Protein AF-A0A965UX38-F1 (afdb_monomer_lite)

Sequence (74 aa):
MGSHYAHQLYTKFNNDGR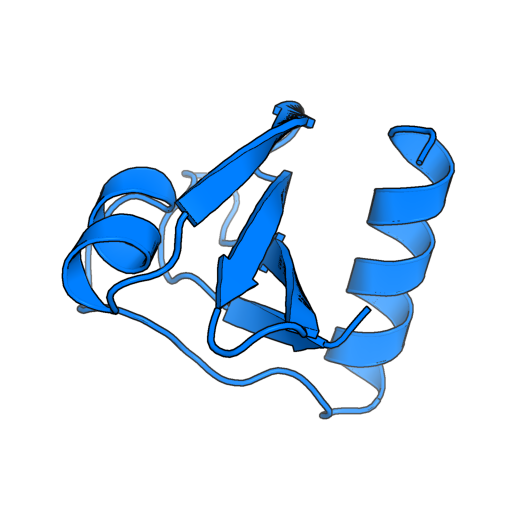GFAIGEEGQTLLEALRAEGYELVANHGDGLLEATRNNATYLIGGDAMGRNAWAVRA

Foldseek 3Di:
DALVVLVVVVVVCVVVVQKDWFDDFPDAQVRRCVVVPWAWDDDSDQLWTWTDDPNWIWIWGDPSVRGRIIIHTD

Radius of gyration: 10.77 Å; chains: 1; bounding box: 23×28×25 Å

pLDDT: mean 90.01, std 5.25, range [64.81, 96.56]

Secondary structure (DSSP, 8-state):
--HHHHHHHHHHHHHTT--EE-S-TT-BHHHHHHHTT-EEEEEEETTEEEEEETTEEEEEE--TTSBS-EEEE-

Structure (mmCIF, N/CA/C/O backbone):
data_AF-A0A965UX38-F1
#
_entry.id   AF-A0A965UX38-F1
#
loop_
_atom_site.group_PDB
_atom_site.id
_atom_site.type_symbol
_atom_site.label_atom_id
_atom_site.label_alt_id
_atom_site.label_comp_id
_atom_site.label_asym_id
_atom_site.label_entity_id
_atom_site.label_seq_id
_atom_site.pdbx_PDB_ins_code
_atom_site.Cartn_x
_atom_site.Cartn_y
_atom_site.Cartn_z
_atom_site.occupancy
_atom_site.B_iso_or_equiv
_atom_site.auth_seq_id
_atom_site.auth_comp_id
_atom_site.auth_asym_id
_atom_site.auth_atom_id
_atom_site.pdbx_PDB_model_num
ATOM 1 N N . MET A 1 1 ? 9.296 -6.304 -8.983 1.00 64.81 1 MET A N 1
ATOM 2 C CA . MET A 1 1 ? 8.627 -5.538 -10.059 1.00 64.81 1 MET A CA 1
ATOM 3 C C . MET A 1 1 ? 9.357 -4.198 -10.234 1.00 64.81 1 MET A C 1
ATOM 5 O O . MET A 1 1 ? 9.936 -3.749 -9.257 1.00 64.81 1 MET A O 1
ATOM 9 N N . GLY A 1 2 ? 9.424 -3.583 -11.423 1.00 77.81 2 GLY A N 1
ATOM 10 C CA . GLY A 1 2 ? 10.045 -2.248 -11.570 1.00 77.81 2 GLY A CA 1
ATOM 11 C C . GLY A 1 2 ? 9.082 -1.123 -11.162 1.00 77.81 2 GLY A C 1
ATOM 12 O O . GLY A 1 2 ? 7.901 -1.228 -11.483 1.00 77.81 2 GLY A O 1
ATOM 13 N N . SER A 1 3 ? 9.565 -0.053 -10.512 1.00 80.25 3 SER A N 1
ATOM 14 C CA . SER A 1 3 ? 8.717 1.025 -9.946 1.00 80.25 3 SER A CA 1
ATOM 15 C C . SER A 1 3 ? 7.740 1.651 -10.958 1.00 80.25 3 SER A C 1
ATOM 17 O O . SER A 1 3 ? 6.555 1.806 -10.665 1.00 80.25 3 SER A O 1
ATOM 19 N N . HIS A 1 4 ? 8.182 1.910 -12.194 1.00 83.44 4 HIS A N 1
ATOM 20 C CA . HIS A 1 4 ? 7.310 2.446 -13.250 1.00 83.44 4 HIS A CA 1
ATOM 21 C C . HIS A 1 4 ? 6.159 1.490 -13.617 1.00 83.44 4 HIS A C 1
ATOM 23 O O . HIS A 1 4 ? 5.025 1.911 -13.831 1.00 83.44 4 HIS A O 1
ATOM 29 N N . TYR A 1 5 ? 6.433 0.185 -13.659 1.00 85.44 5 TYR A N 1
ATOM 30 C CA . TYR A 1 5 ? 5.421 -0.824 -13.973 1.00 85.44 5 TYR A CA 1
ATOM 31 C C . TYR A 1 5 ? 4.445 -1.036 -12.803 1.00 85.44 5 TYR A C 1
ATOM 33 O O . TYR A 1 5 ? 3.246 -1.186 -13.032 1.00 85.44 5 TYR A O 1
ATOM 41 N N . ALA A 1 6 ? 4.926 -0.956 -11.556 1.00 83.00 6 ALA A N 1
ATOM 42 C CA . ALA A 1 6 ? 4.075 -0.994 -10.365 1.00 83.00 6 ALA A CA 1
ATOM 43 C C . ALA A 1 6 ? 3.068 0.174 -10.349 1.00 83.00 6 ALA A C 1
ATOM 45 O O . ALA A 1 6 ? 1.875 -0.042 -10.144 1.00 83.00 6 ALA A O 1
ATOM 46 N N . HIS A 1 7 ? 3.508 1.393 -10.671 1.00 85.88 7 HIS A N 1
ATOM 47 C CA . HIS A 1 7 ? 2.628 2.565 -10.758 1.00 85.88 7 HIS A CA 1
ATOM 48 C C . HIS A 1 7 ? 1.541 2.437 -11.833 1.00 85.88 7 HIS A C 1
ATOM 50 O O . HIS A 1 7 ? 0.385 2.807 -11.600 1.00 85.88 7 HIS A O 1
ATOM 56 N N . GLN A 1 8 ? 1.884 1.889 -13.003 1.00 88.19 8 GLN A N 1
ATOM 57 C CA . GLN A 1 8 ? 0.913 1.659 -14.076 1.00 88.19 8 GLN A CA 1
ATOM 58 C C . GLN A 1 8 ? -0.143 0.623 -13.679 1.00 88.19 8 GLN A C 1
ATOM 60 O O . GLN A 1 8 ? -1.332 0.843 -13.914 1.00 88.19 8 GLN A O 1
ATOM 65 N N . LEU A 1 9 ? 0.275 -0.484 -13.054 1.00 87.19 9 LEU A N 1
ATOM 66 C CA . LEU A 1 9 ? -0.647 -1.508 -12.558 1.00 87.19 9 LEU A CA 1
ATOM 67 C C . LEU A 1 9 ? -1.569 -0.963 -11.471 1.00 87.19 9 LEU A C 1
ATOM 69 O O . LEU A 1 9 ? -2.780 -1.168 -11.554 1.00 87.19 9 LEU A O 1
ATOM 73 N N . TYR A 1 10 ? -1.009 -0.234 -10.501 1.00 88.19 10 TYR A N 1
ATOM 74 C CA . TYR A 1 10 ? -1.786 0.398 -9.441 1.00 88.19 10 TYR A CA 1
ATOM 75 C C . TYR A 1 10 ? -2.859 1.324 -10.016 1.00 88.19 10 TYR A C 1
ATOM 77 O O . TYR A 1 10 ? -4.046 1.136 -9.755 1.00 88.19 10 TYR A O 1
ATOM 85 N N . THR A 1 11 ? -2.448 2.268 -10.868 1.00 87.81 11 THR A N 1
ATOM 86 C CA . THR A 1 11 ? -3.355 3.238 -11.496 1.00 87.81 11 THR A CA 1
ATOM 87 C C . THR A 1 11 ? -4.470 2.540 -12.264 1.00 87.81 11 THR A C 1
ATOM 89 O O . THR A 1 11 ? -5.639 2.884 -12.106 1.00 87.81 11 THR A O 1
ATOM 92 N N . LYS A 1 12 ? -4.129 1.527 -13.069 1.00 89.88 12 LYS A N 1
ATOM 93 C CA . LYS A 1 12 ? -5.111 0.769 -13.844 1.00 89.88 12 LYS A CA 1
ATOM 94 C C . LYS A 1 12 ? -6.129 0.076 -12.938 1.00 89.88 12 LYS A C 1
ATOM 96 O O . LYS A 1 12 ? -7.323 0.287 -13.101 1.00 89.88 12 LYS A O 1
ATOM 101 N N . PHE A 1 13 ? -5.674 -0.722 -11.974 1.00 87.81 13 PHE A N 1
ATOM 102 C CA . PHE A 1 13 ? -6.578 -1.493 -11.117 1.00 87.81 13 PHE A CA 1
ATOM 103 C C . PHE A 1 13 ? -7.420 -0.618 -10.196 1.00 87.81 13 PHE A C 1
ATOM 105 O O . PHE A 1 13 ? -8.576 -0.954 -9.939 1.00 87.81 13 PHE A O 1
ATOM 112 N N . ASN A 1 14 ? -6.872 0.503 -9.730 1.00 85.50 14 ASN A N 1
ATOM 113 C CA . ASN A 1 14 ? -7.635 1.441 -8.925 1.00 85.50 14 ASN A CA 1
ATOM 114 C C . ASN A 1 14 ? -8.727 2.132 -9.762 1.00 85.50 14 ASN A C 1
ATOM 116 O O . ASN A 1 14 ? -9.872 2.201 -9.325 1.00 85.50 14 ASN A O 1
ATOM 120 N N . ASN A 1 15 ? -8.413 2.546 -10.997 1.00 87.50 15 ASN A N 1
ATOM 121 C CA . ASN A 1 15 ? -9.395 3.122 -11.926 1.00 87.50 15 ASN A CA 1
ATOM 122 C C . ASN A 1 15 ? -10.466 2.113 -12.373 1.00 87.50 15 ASN A C 1
ATOM 124 O O . ASN A 1 15 ? -11.606 2.503 -12.610 1.00 87.50 15 ASN A O 1
ATOM 128 N N . ASP A 1 16 ? -10.129 0.823 -12.430 1.00 89.69 16 ASP A N 1
ATOM 129 C CA . ASP A 1 16 ? -11.080 -0.268 -12.681 1.00 89.69 16 ASP A CA 1
ATOM 130 C C . ASP A 1 16 ? -11.986 -0.562 -11.460 1.00 89.69 16 ASP A C 1
ATOM 132 O O . ASP A 1 16 ? -12.783 -1.501 -11.489 1.00 89.69 16 ASP A O 1
ATOM 136 N N . GLY A 1 17 ? -11.852 0.189 -10.357 1.00 86.88 17 GLY A N 1
ATOM 137 C CA . GLY A 1 17 ? -12.638 0.007 -9.134 1.00 86.88 17 GLY A CA 1
ATOM 138 C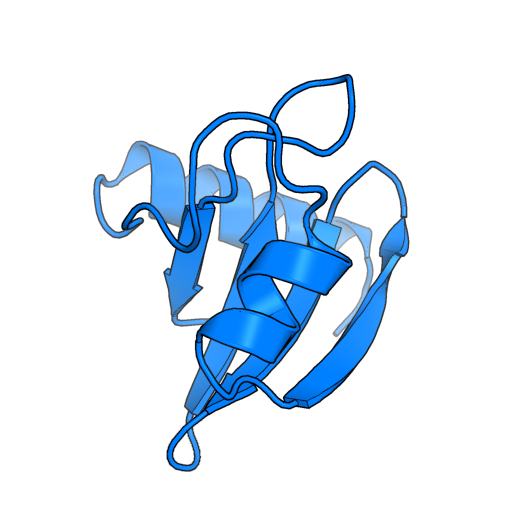 C . GLY A 1 17 ? -12.282 -1.257 -8.347 1.00 86.88 17 GLY A C 1
ATOM 139 O O . GLY A 1 17 ? -13.063 -1.707 -7.514 1.00 86.88 17 GLY A O 1
ATOM 140 N N . ARG A 1 18 ? -11.113 -1.858 -8.611 1.00 88.50 18 ARG A N 1
ATOM 141 C CA . ARG A 1 18 ? -10.645 -3.075 -7.921 1.00 88.50 18 ARG A CA 1
ATOM 142 C C . ARG A 1 18 ? -9.918 -2.779 -6.609 1.00 88.50 18 ARG A C 1
ATOM 144 O O . ARG A 1 18 ? -9.537 -3.718 -5.909 1.00 88.50 18 ARG A O 1
ATOM 151 N N . GLY A 1 19 ? -9.670 -1.503 -6.324 1.00 89.94 19 GLY A N 1
ATOM 152 C CA . GLY A 1 19 ? -9.056 -1.050 -5.085 1.00 89.94 19 GLY A CA 1
ATOM 153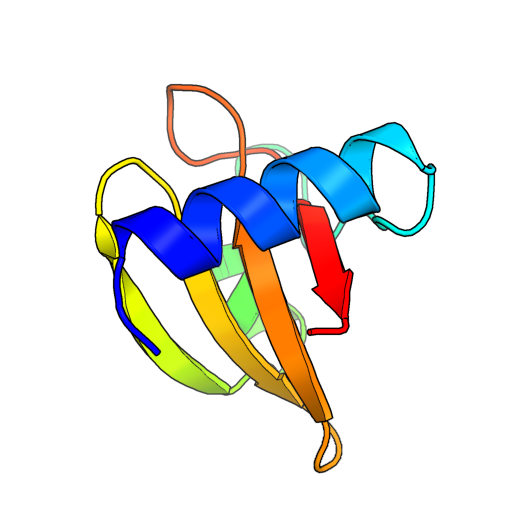 C C . GLY A 1 19 ? -10.030 -1.069 -3.917 1.00 89.94 19 GLY A C 1
ATOM 154 O O . GLY A 1 19 ? -11.239 -0.929 -4.093 1.00 89.94 19 GLY A O 1
ATOM 155 N N . PHE A 1 20 ? -9.489 -1.230 -2.718 1.00 91.81 20 PHE A N 1
ATOM 156 C CA . PHE A 1 20 ? -10.232 -1.083 -1.474 1.00 91.81 20 PHE A CA 1
ATOM 157 C C . PHE A 1 20 ? -9.407 -0.285 -0.468 1.00 91.81 20 PHE A C 1
ATOM 159 O O . PHE A 1 20 ? -8.180 -0.396 -0.430 1.00 91.81 20 PHE A O 1
ATOM 166 N N . ALA A 1 21 ? -10.087 0.531 0.334 1.00 92.12 21 ALA A N 1
ATOM 167 C CA . ALA A 1 21 ? -9.447 1.302 1.389 1.00 92.12 21 ALA A CA 1
ATOM 168 C C . ALA A 1 21 ? -8.908 0.371 2.486 1.00 92.12 21 ALA A C 1
ATOM 170 O O . ALA A 1 21 ? -9.533 -0.643 2.811 1.00 92.12 21 ALA A O 1
ATOM 171 N N . ILE A 1 22 ? -7.752 0.722 3.044 1.00 93.25 22 ILE A N 1
ATOM 172 C CA . ILE A 1 22 ? -7.139 0.039 4.182 1.00 93.25 22 ILE A CA 1
ATOM 173 C C . ILE A 1 22 ? -6.713 1.053 5.247 1.00 93.25 22 ILE A C 1
ATOM 175 O O . ILE A 1 22 ? -6.315 2.173 4.921 1.00 93.25 22 ILE A O 1
ATOM 179 N N . GLY A 1 23 ? -6.741 0.631 6.511 1.00 91.38 23 GLY A N 1
ATOM 180 C CA . GLY A 1 23 ? -6.394 1.482 7.647 1.00 91.38 23 GLY A CA 1
ATOM 181 C C . GLY A 1 23 ? -7.450 2.538 7.980 1.00 91.38 23 GLY A C 1
ATOM 182 O O . GLY A 1 23 ? -8.565 2.531 7.462 1.00 91.38 23 GLY A O 1
ATOM 183 N N . GLU A 1 24 ? -7.067 3.439 8.877 1.00 89.31 24 GLU A N 1
ATOM 184 C CA . GLU A 1 24 ? -7.911 4.500 9.433 1.00 89.31 24 GLU A CA 1
ATOM 185 C C . GLU A 1 24 ? -7.560 5.875 8.847 1.00 89.31 24 GLU A C 1
ATOM 187 O O . GLU A 1 24 ? -6.477 6.093 8.290 1.00 89.31 24 GLU A O 1
ATOM 192 N N . GLU A 1 25 ? -8.466 6.839 9.018 1.00 85.38 25 GLU A N 1
ATOM 193 C CA . GLU A 1 25 ? -8.241 8.218 8.587 1.00 85.38 25 GLU A CA 1
ATOM 194 C C . GLU A 1 25 ? -6.966 8.804 9.219 1.00 85.38 25 GLU A C 1
ATOM 196 O O . GLU A 1 25 ? -6.700 8.670 10.414 1.00 85.38 25 GLU A O 1
ATOM 201 N N . GLY A 1 26 ? -6.157 9.470 8.395 1.00 83.31 26 GLY A N 1
ATOM 202 C CA . GLY A 1 26 ? -4.933 10.135 8.840 1.00 83.31 26 GLY A CA 1
ATOM 203 C C . GLY A 1 26 ? -3.724 9.218 9.036 1.00 83.31 26 GLY A C 1
ATOM 204 O O . GLY A 1 26 ? -2.624 9.746 9.202 1.00 83.31 26 GLY A O 1
ATOM 205 N N . GLN A 1 27 ? -3.883 7.893 8.948 1.00 91.88 27 GLN A N 1
ATOM 206 C CA . GLN A 1 27 ? -2.751 6.966 8.966 1.00 91.88 27 GLN A CA 1
ATOM 207 C C . GLN A 1 27 ? -1.891 7.119 7.714 1.00 91.88 27 GLN A C 1
ATOM 209 O O . GLN A 1 27 ? -2.391 7.309 6.600 1.00 91.88 27 GLN A O 1
ATOM 214 N N . THR A 1 28 ? -0.580 6.989 7.897 1.00 92.81 28 THR A N 1
ATOM 215 C CA . THR A 1 28 ? 0.357 6.819 6.786 1.00 92.81 28 THR A CA 1
ATOM 216 C C . THR A 1 28 ? 0.188 5.444 6.135 1.00 92.81 28 THR A C 1
ATOM 218 O O . THR A 1 28 ? -0.297 4.499 6.760 1.00 92.81 28 THR A O 1
ATOM 221 N N . LEU A 1 29 ? 0.664 5.284 4.896 1.00 92.69 29 LEU A N 1
ATOM 222 C CA . LEU A 1 29 ? 0.617 3.994 4.190 1.00 92.69 29 LEU A CA 1
ATOM 223 C C . LEU A 1 29 ? 1.242 2.847 4.989 1.00 92.69 29 LEU A C 1
ATOM 225 O O . LEU A 1 29 ? 0.718 1.738 4.992 1.00 92.69 29 LEU A O 1
ATOM 229 N N . LEU A 1 30 ? 2.363 3.108 5.670 1.00 92.69 30 LEU A N 1
ATOM 230 C CA . LEU A 1 30 ? 3.063 2.083 6.440 1.00 92.69 30 LEU A CA 1
ATOM 231 C C . LEU A 1 30 ? 2.293 1.694 7.708 1.00 92.69 30 LEU A C 1
ATOM 233 O O . LEU A 1 30 ? 2.300 0.524 8.090 1.00 92.69 30 LEU A O 1
ATOM 237 N N . GLU A 1 31 ? 1.640 2.657 8.357 1.00 94.06 31 GLU A N 1
ATOM 238 C CA . GLU A 1 31 ? 0.785 2.406 9.520 1.00 94.06 31 GLU A CA 1
ATOM 239 C C . GLU A 1 31 ? -0.450 1.599 9.125 1.00 94.06 31 GLU A C 1
ATOM 241 O O . GLU A 1 31 ? -0.707 0.569 9.744 1.00 94.06 31 GLU A O 1
ATOM 246 N N . ALA A 1 32 ? -1.141 1.999 8.053 1.00 93.94 32 ALA A N 1
ATOM 247 C CA . ALA A 1 32 ? -2.306 1.290 7.528 1.00 93.94 32 ALA A CA 1
ATOM 248 C C . ALA A 1 32 ? -1.966 -0.157 7.132 1.00 93.94 32 ALA A C 1
ATOM 250 O O . ALA A 1 32 ? -2.655 -1.099 7.520 1.00 93.94 32 ALA A O 1
ATOM 251 N N . LEU A 1 33 ? -0.849 -0.350 6.421 1.00 94.12 33 LEU A N 1
ATOM 252 C CA . LEU A 1 33 ? -0.326 -1.660 6.025 1.00 94.12 33 LEU A CA 1
ATOM 253 C C . LEU A 1 33 ? -0.099 -2.558 7.254 1.00 94.12 33 LEU A C 1
ATOM 255 O O . LEU A 1 33 ? -0.566 -3.696 7.286 1.00 94.12 33 LEU A O 1
ATOM 259 N N . ARG A 1 34 ? 0.581 -2.043 8.286 1.00 92.44 34 ARG A N 1
ATOM 260 C CA . ARG A 1 34 ? 0.870 -2.802 9.515 1.00 92.44 34 ARG A CA 1
ATOM 261 C C . ARG A 1 34 ? -0.384 -3.105 10.328 1.00 92.44 34 ARG A C 1
ATOM 263 O O . ARG A 1 34 ? -0.516 -4.226 10.811 1.00 92.44 34 ARG A O 1
ATOM 270 N N . ALA A 1 35 ? -1.283 -2.133 10.476 1.00 93.00 35 ALA A N 1
ATOM 271 C CA . ALA A 1 35 ? -2.537 -2.297 11.210 1.00 93.00 35 ALA A CA 1
ATOM 272 C C . ALA A 1 35 ? -3.405 -3.413 10.607 1.00 93.00 35 ALA A C 1
ATOM 274 O O . ALA A 1 35 ? -4.022 -4.188 11.331 1.00 93.00 35 ALA A O 1
ATOM 275 N N . GLU A 1 36 ? -3.372 -3.548 9.284 1.00 92.50 36 GLU A N 1
ATOM 276 C CA . GLU A 1 36 ? -4.117 -4.560 8.537 1.00 92.50 36 GLU A CA 1
ATOM 277 C C . GLU A 1 36 ? -3.386 -5.905 8.383 1.00 92.50 36 GLU A C 1
ATOM 279 O O . GLU A 1 36 ? -3.898 -6.827 7.744 1.00 92.50 36 GLU A O 1
ATOM 284 N N . GLY A 1 37 ? -2.190 -6.049 8.961 1.00 94.44 37 GLY A N 1
ATOM 285 C CA . GLY A 1 37 ? -1.421 -7.293 8.912 1.00 94.44 37 GLY A CA 1
ATOM 286 C C . GLY A 1 37 ? -0.836 -7.614 7.535 1.00 94.44 37 GLY A C 1
ATOM 287 O O . GLY A 1 37 ? -0.677 -8.784 7.189 1.00 94.44 37 GLY A O 1
ATOM 288 N N . TYR A 1 38 ? -0.541 -6.594 6.730 1.00 95.75 38 TYR A N 1
ATOM 289 C CA . TYR A 1 38 ? 0.295 -6.753 5.545 1.00 95.75 38 TYR A CA 1
ATOM 290 C C . TYR A 1 38 ? 1.779 -6.765 5.935 1.00 95.75 38 TYR A C 1
ATOM 292 O O . TYR A 1 38 ? 2.202 -6.152 6.917 1.00 95.75 38 TYR A O 1
ATOM 300 N N . GLU A 1 39 ? 2.593 -7.407 5.109 1.00 95.56 39 GLU A N 1
ATOM 301 C CA . GLU A 1 39 ? 4.050 -7.388 5.204 1.00 95.56 39 GLU A CA 1
ATOM 302 C C . GLU A 1 39 ? 4.622 -6.558 4.057 1.00 95.56 39 GLU A C 1
ATOM 304 O O . GLU A 1 39 ? 4.315 -6.805 2.894 1.00 95.56 39 GLU A O 1
ATOM 309 N N . LEU A 1 40 ? 5.440 -5.551 4.368 1.00 95.56 40 LEU A N 1
ATOM 310 C CA . LEU A 1 40 ? 6.067 -4.713 3.347 1.00 95.56 40 LEU A CA 1
ATOM 311 C C . LEU A 1 40 ? 7.131 -5.518 2.587 1.00 95.56 40 LEU A C 1
ATOM 313 O O . LEU A 1 40 ? 8.080 -6.013 3.191 1.00 95.56 40 LEU A O 1
ATOM 317 N N . VAL A 1 41 ? 7.006 -5.569 1.262 1.00 95.31 41 VAL A N 1
ATOM 318 C CA . VAL A 1 41 ? 7.958 -6.229 0.357 1.00 95.31 41 VAL A CA 1
ATOM 319 C C . VAL A 1 41 ? 8.904 -5.214 -0.271 1.00 95.31 41 VAL A C 1
ATOM 321 O O . VAL A 1 41 ? 10.117 -5.415 -0.277 1.00 95.31 41 VAL A O 1
ATOM 324 N N . ALA A 1 42 ? 8.364 -4.113 -0.799 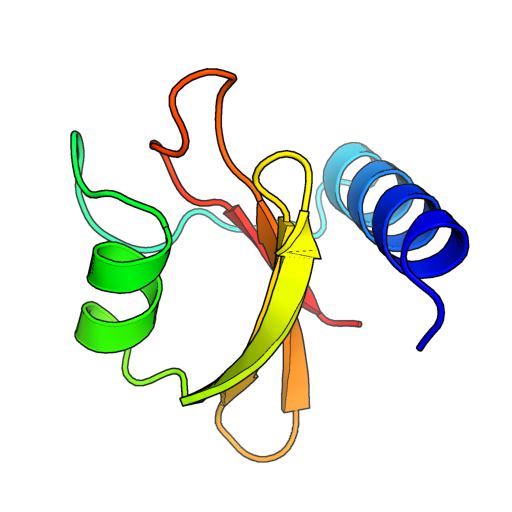1.00 93.81 42 ALA A N 1
ATOM 325 C CA . ALA A 1 42 ? 9.156 -3.067 -1.435 1.00 93.81 42 ALA A CA 1
ATOM 326 C C . ALA A 1 42 ? 8.497 -1.692 -1.296 1.00 93.81 42 ALA A C 1
ATOM 328 O O . ALA A 1 42 ? 7.277 -1.567 -1.231 1.00 93.81 42 ALA A O 1
ATOM 329 N N . ASN A 1 43 ? 9.320 -0.646 -1.289 1.00 93.31 43 ASN A N 1
ATOM 330 C CA . ASN A 1 43 ? 8.873 0.734 -1.446 1.00 93.31 43 ASN A CA 1
ATOM 331 C C . ASN A 1 43 ? 9.275 1.199 -2.850 1.00 93.31 43 ASN A C 1
ATOM 333 O O . ASN A 1 43 ? 10.464 1.232 -3.167 1.00 93.31 43 ASN A O 1
ATOM 337 N N . HIS A 1 44 ? 8.288 1.520 -3.688 1.00 89.06 44 HIS A N 1
ATOM 338 C CA . HIS A 1 44 ? 8.496 1.921 -5.082 1.00 89.06 44 HIS A CA 1
ATOM 339 C C . HIS A 1 44 ? 8.714 3.429 -5.253 1.00 89.06 44 HIS A C 1
ATOM 341 O O . HIS A 1 44 ? 8.951 3.869 -6.380 1.00 89.06 44 HIS A O 1
ATOM 347 N N . GLY A 1 45 ? 8.690 4.202 -4.163 1.00 86.12 45 GLY A N 1
ATOM 348 C CA . GLY A 1 45 ? 8.715 5.664 -4.197 1.00 86.12 45 GLY A CA 1
ATOM 349 C C . GLY A 1 45 ? 7.337 6.260 -4.484 1.00 86.12 45 GLY A C 1
ATOM 350 O O . GLY A 1 45 ? 6.371 5.528 -4.681 1.00 86.12 45 GLY A O 1
ATOM 351 N N . ASP A 1 46 ? 7.247 7.591 -4.451 1.00 84.88 46 ASP A N 1
ATOM 352 C CA . ASP A 1 46 ? 6.055 8.370 -4.839 1.00 84.88 46 ASP A CA 1
ATOM 353 C C . ASP A 1 46 ? 4.741 7.949 -4.155 1.00 84.88 46 ASP A C 1
ATOM 355 O O . ASP A 1 46 ? 3.653 8.069 -4.710 1.00 84.88 46 ASP A O 1
ATOM 359 N N . GLY A 1 47 ? 4.841 7.462 -2.913 1.00 88.69 47 GLY A N 1
ATOM 360 C CA . GLY A 1 47 ? 3.676 7.013 -2.154 1.00 88.69 47 GLY A CA 1
ATOM 361 C C . GLY A 1 47 ? 3.112 5.673 -2.630 1.00 88.69 47 GLY A C 1
ATOM 362 O O . GLY A 1 47 ? 1.930 5.422 -2.422 1.00 88.69 47 GLY A O 1
ATOM 363 N N . LEU A 1 48 ? 3.930 4.811 -3.247 1.00 92.56 48 LEU A N 1
ATOM 364 C CA . LEU A 1 48 ? 3.546 3.455 -3.633 1.00 92.56 48 LEU A CA 1
ATOM 365 C C . LEU A 1 48 ? 4.381 2.397 -2.902 1.00 92.56 48 LEU A C 1
ATOM 367 O O . LEU A 1 48 ? 5.608 2.340 -3.012 1.00 92.56 48 LEU A O 1
ATOM 371 N N . LEU A 1 49 ? 3.695 1.504 -2.196 1.00 95.12 49 LEU A N 1
A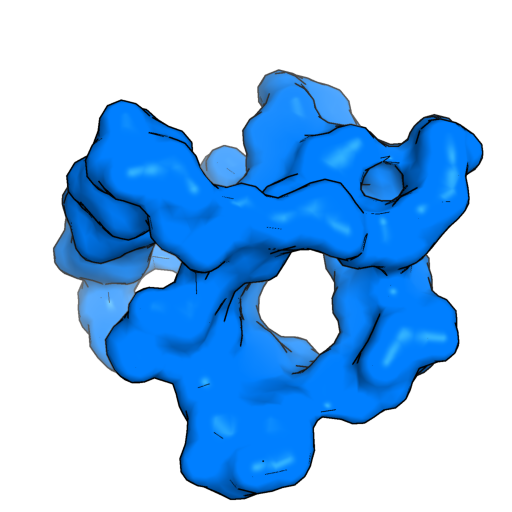TOM 372 C CA . LEU A 1 49 ? 4.274 0.353 -1.512 1.00 95.12 49 LEU A CA 1
ATOM 373 C C . LEU A 1 49 ? 3.810 -0.949 -2.171 1.00 95.12 49 LEU A C 1
ATOM 375 O O . LEU A 1 49 ? 2.698 -1.047 -2.681 1.00 95.12 49 LEU A O 1
ATOM 379 N N . GLU A 1 50 ? 4.655 -1.969 -2.132 1.00 95.81 50 GLU A N 1
ATOM 380 C CA . GLU A 1 50 ? 4.310 -3.350 -2.460 1.00 95.81 50 GLU A CA 1
ATOM 381 C C . GLU A 1 50 ? 4.324 -4.165 -1.174 1.00 95.81 50 GLU A C 1
ATOM 383 O O . GLU A 1 50 ? 5.285 -4.105 -0.404 1.00 95.81 50 GLU A O 1
ATOM 388 N N . ALA A 1 51 ? 3.260 -4.921 -0.938 1.00 96.50 51 ALA A N 1
ATOM 389 C CA . ALA A 1 51 ? 3.079 -5.678 0.286 1.00 96.50 51 ALA A CA 1
ATOM 390 C C . ALA A 1 51 ? 2.455 -7.045 0.025 1.00 96.50 51 ALA A C 1
ATOM 392 O O . ALA A 1 51 ? 1.789 -7.256 -0.987 1.00 96.50 51 ALA A O 1
ATOM 393 N N . THR A 1 52 ? 2.628 -7.968 0.961 1.00 96.56 52 THR A N 1
ATOM 394 C CA . THR A 1 52 ? 2.016 -9.296 0.926 1.00 96.56 52 THR A CA 1
ATOM 395 C C . THR A 1 52 ? 1.060 -9.499 2.087 1.00 96.56 52 THR A C 1
ATOM 397 O O . THR A 1 52 ? 1.326 -9.079 3.209 1.00 96.56 52 THR A O 1
ATOM 400 N N . ARG A 1 53 ? -0.063 -10.170 1.826 1.00 94.69 53 ARG A N 1
ATOM 401 C CA . ARG A 1 53 ? -1.009 -10.644 2.846 1.00 94.69 53 ARG A CA 1
ATOM 402 C C . ARG A 1 53 ? -1.663 -11.919 2.334 1.00 94.69 53 ARG A C 1
ATOM 404 O O . ARG A 1 53 ? -2.074 -11.972 1.178 1.00 94.69 53 ARG A O 1
ATOM 411 N N . ASN A 1 54 ? -1.754 -12.955 3.168 1.00 92.75 54 ASN A N 1
ATOM 412 C CA . ASN A 1 54 ? -2.390 -14.233 2.813 1.00 92.75 54 ASN A CA 1
ATOM 413 C C . ASN A 1 54 ? -1.876 -14.850 1.488 1.00 92.75 54 ASN A C 1
ATOM 415 O O . ASN A 1 54 ? -2.671 -15.291 0.660 1.00 92.75 54 ASN A O 1
ATOM 419 N N . ASN A 1 55 ? -0.554 -14.860 1.267 1.00 91.25 55 ASN A N 1
ATOM 420 C CA . ASN A 1 55 ? 0.097 -15.341 0.033 1.00 91.25 55 ASN A CA 1
ATOM 421 C C . ASN A 1 55 ? -0.317 -14.610 -1.262 1.00 91.25 55 ASN A C 1
ATOM 423 O O . ASN A 1 55 ? -0.132 -15.140 -2.358 1.00 91.25 55 ASN A O 1
ATOM 427 N N . ALA A 1 56 ? -0.869 -13.401 -1.161 1.00 93.88 56 ALA A N 1
ATOM 428 C CA . ALA A 1 56 ? -1.146 -12.534 -2.299 1.00 93.88 56 ALA A CA 1
ATOM 429 C C . ALA A 1 56 ? -0.343 -11.233 -2.197 1.00 93.88 56 ALA A C 1
ATOM 431 O O . ALA A 1 56 ? -0.115 -10.722 -1.099 1.00 93.88 56 ALA A O 1
ATOM 432 N N . THR A 1 57 ? 0.064 -10.708 -3.353 1.00 94.75 57 THR A N 1
ATOM 433 C CA . THR A 1 57 ? 0.762 -9.426 -3.477 1.00 94.75 57 THR A CA 1
ATOM 434 C C . THR A 1 57 ? -0.238 -8.305 -3.727 1.00 94.75 57 THR A C 1
ATOM 436 O O . THR A 1 57 ? -1.203 -8.454 -4.482 1.00 94.75 57 THR A O 1
ATOM 439 N N . TYR A 1 58 ? 0.013 -7.171 -3.092 1.00 95.50 58 TYR A N 1
ATOM 440 C CA . TYR A 1 58 ? -0.794 -5.972 -3.164 1.00 95.50 58 TYR A CA 1
ATOM 441 C C . TYR A 1 58 ? 0.094 -4.766 -3.429 1.00 95.50 58 TYR A C 1
ATOM 443 O O . TYR A 1 58 ? 1.213 -4.676 -2.924 1.00 95.50 58 TYR A O 1
ATOM 451 N N . LEU A 1 59 ? -0.434 -3.827 -4.200 1.00 95.50 59 LEU A N 1
ATOM 452 C CA . LEU A 1 59 ? 0.116 -2.489 -4.329 1.00 95.50 59 LEU A CA 1
ATOM 453 C C . LEU A 1 59 ? -0.737 -1.552 -3.486 1.00 95.50 59 LEU A C 1
ATOM 455 O O . LEU A 1 59 ? -1.963 -1.573 -3.581 1.00 95.50 59 LEU A O 1
ATOM 459 N N . ILE A 1 60 ? -0.082 -0.766 -2.645 1.00 95.06 60 ILE A N 1
ATOM 460 C CA . ILE A 1 60 ? -0.713 0.118 -1.674 1.00 95.06 60 ILE A CA 1
ATOM 461 C C . ILE A 1 60 ? -0.273 1.538 -1.992 1.00 95.06 60 ILE A C 1
ATOM 463 O O . ILE A 1 60 ? 0.911 1.858 -1.880 1.00 95.06 60 ILE A O 1
ATOM 467 N N . GLY A 1 61 ? -1.225 2.367 -2.400 1.00 93.75 61 GLY A N 1
ATOM 468 C CA . GLY A 1 61 ? -1.020 3.786 -2.663 1.00 93.75 61 GLY A CA 1
ATOM 469 C C . GLY A 1 61 ? -1.855 4.650 -1.729 1.00 93.75 61 GLY A C 1
ATOM 470 O O . GLY A 1 61 ? -2.638 4.136 -0.932 1.00 93.75 61 GLY A O 1
ATOM 471 N N . GLY A 1 62 ? -1.706 5.965 -1.829 1.00 90.75 62 GLY A N 1
ATOM 472 C CA . GLY A 1 62 ? -2.526 6.917 -1.082 1.00 90.75 62 GLY A CA 1
ATOM 473 C C . GLY A 1 62 ? -2.581 8.280 -1.745 1.00 90.75 62 GLY A C 1
ATOM 474 O O . GLY A 1 62 ? -2.236 8.438 -2.916 1.00 90.75 62 GLY A O 1
ATOM 475 N N . ASP A 1 63 ? -3.029 9.268 -0.979 1.00 85.56 63 ASP A N 1
ATOM 476 C CA . ASP A 1 63 ? -2.999 10.663 -1.396 1.00 85.56 63 ASP A CA 1
ATOM 477 C C . ASP A 1 63 ? -1.560 11.208 -1.502 1.00 85.56 63 ASP A C 1
ATOM 479 O O . ASP A 1 63 ? -0.582 10.559 -1.129 1.00 85.56 63 ASP A O 1
ATOM 483 N N . ALA A 1 64 ? -1.422 12.445 -1.990 1.00 82.69 64 ALA A N 1
ATOM 484 C CA . ALA A 1 64 ? -0.126 13.112 -2.148 1.00 82.69 64 ALA A CA 1
ATOM 485 C C . ALA A 1 64 ? 0.659 13.294 -0.830 1.00 82.69 64 ALA A C 1
ATOM 487 O O . ALA A 1 64 ? 1.836 13.642 -0.862 1.00 82.69 64 ALA A O 1
ATOM 488 N N . MET A 1 65 ? 0.022 13.080 0.325 1.00 82.12 65 MET A N 1
ATOM 489 C CA . MET A 1 65 ? 0.647 13.122 1.648 1.00 82.12 65 MET A CA 1
ATOM 490 C C . MET A 1 65 ? 0.958 11.717 2.192 1.00 82.12 65 MET A C 1
ATOM 492 O O . MET A 1 65 ? 1.402 11.596 3.333 1.00 82.12 65 MET A O 1
ATOM 496 N N . GLY A 1 66 ? 0.743 10.659 1.402 1.00 84.75 66 GLY A N 1
ATOM 497 C CA . GLY A 1 66 ? 0.964 9.273 1.808 1.00 84.75 66 GLY A CA 1
ATOM 498 C C . GLY A 1 66 ? -0.044 8.780 2.846 1.00 84.75 66 GLY A C 1
ATOM 499 O O . GLY A 1 66 ? 0.311 7.956 3.690 1.00 84.75 66 GLY A O 1
ATOM 500 N N . ARG A 1 67 ? -1.273 9.304 2.821 1.00 87.88 67 ARG A N 1
ATOM 501 C CA . ARG A 1 67 ? -2.379 8.912 3.711 1.00 87.88 67 ARG A CA 1
ATOM 502 C C . ARG A 1 67 ? -3.545 8.355 2.906 1.00 87.88 67 ARG A C 1
ATOM 504 O O . ARG A 1 67 ? -3.489 8.342 1.678 1.00 87.88 67 ARG A O 1
ATOM 511 N N . ASN A 1 68 ? -4.611 7.939 3.596 1.00 87.00 68 ASN A N 1
ATOM 512 C CA . ASN A 1 68 ? -5.825 7.401 2.974 1.00 87.00 68 ASN A CA 1
ATOM 513 C C . ASN A 1 68 ? -5.473 6.225 2.061 1.00 87.00 68 ASN A C 1
ATOM 515 O O . ASN A 1 68 ? -5.571 6.323 0.841 1.00 87.00 68 ASN A O 1
ATOM 519 N N . ALA A 1 69 ? -4.956 5.153 2.658 1.00 92.81 69 ALA A N 1
ATOM 520 C CA . ALA A 1 69 ? -4.341 4.065 1.919 1.00 92.81 69 ALA A CA 1
ATOM 521 C C . ALA A 1 69 ? -5.378 3.240 1.138 1.00 92.81 69 ALA A C 1
ATOM 523 O O . ALA A 1 69 ? -6.423 2.861 1.666 1.00 92.81 69 ALA A O 1
ATOM 524 N N . TRP A 1 70 ? -5.062 2.928 -0.116 1.00 93.12 70 TRP A N 1
ATOM 525 C CA . TRP A 1 70 ? -5.838 2.044 -0.984 1.00 93.12 70 TRP A CA 1
ATOM 526 C C . TRP A 1 70 ? -4.966 0.884 -1.439 1.00 93.12 70 TRP A C 1
ATOM 528 O O . TRP A 1 70 ? -3.870 1.087 -1.960 1.00 93.12 70 TRP A O 1
ATOM 538 N N . ALA A 1 71 ? -5.466 -0.335 -1.263 1.00 93.31 71 ALA A N 1
ATOM 539 C CA . ALA A 1 71 ? -4.813 -1.556 -1.703 1.00 93.31 71 ALA A CA 1
ATOM 540 C C . ALA A 1 71 ? -5.469 -2.091 -2.979 1.00 93.31 71 ALA A C 1
ATOM 542 O O . ALA A 1 71 ? -6.692 -2.197 -3.074 1.00 93.3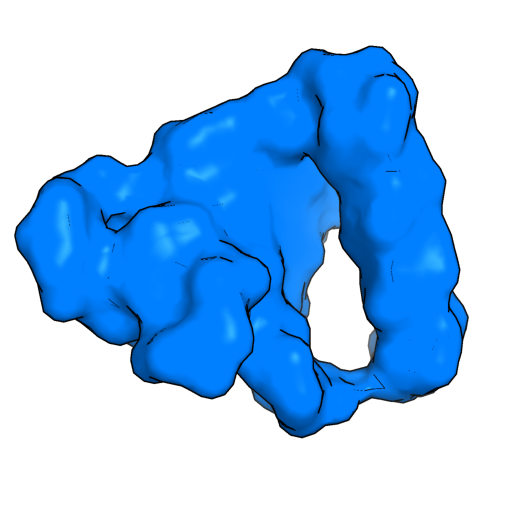1 71 ALA A O 1
ATOM 543 N N . VAL A 1 72 ? -4.649 -2.502 -3.942 1.00 93.94 72 VAL A N 1
ATOM 544 C CA . VAL A 1 72 ? -5.069 -3.276 -5.115 1.00 93.94 72 VAL A CA 1
ATOM 545 C C . VAL A 1 72 ? -4.285 -4.576 -5.160 1.00 93.94 72 VAL A C 1
ATOM 547 O O . VAL A 1 72 ? -3.088 -4.601 -4.884 1.00 93.94 72 VAL A O 1
ATOM 550 N N . ARG A 1 73 ? -4.945 -5.674 -5.523 1.00 92.12 73 ARG A N 1
ATOM 551 C CA . ARG A 1 73 ? -4.266 -6.959 -5.718 1.00 92.12 73 ARG A CA 1
ATOM 552 C C . ARG A 1 73 ? -3.489 -6.940 -7.037 1.00 92.12 73 ARG A C 1
ATOM 554 O O . ARG A 1 73 ? -4.099 -6.687 -8.079 1.00 92.12 73 ARG A O 1
ATOM 561 N N . ALA A 1 74 ? -2.183 -7.197 -6.964 1.00 84.44 74 ALA A N 1
ATOM 562 C CA . ALA A 1 74 ? -1.266 -7.239 -8.104 1.00 84.44 74 ALA A CA 1
ATOM 563 C C . ALA A 1 74 ? -1.304 -8.587 -8.838 1.00 84.44 74 ALA A C 1
ATOM 565 O O . ALA A 1 74 ? -1.574 -9.619 -8.177 1.00 84.44 74 ALA A O 1
#